Protein AF-A0A967IES5-F1 (afdb_monomer_lite)

Sequence (87 aa):
MVPPGEVSAVPGRGLDGDRFNAANTEREVTLIQSEHIEALASLLDRDSVEPPMLRRNIVVRGINLLALKGRAFRVGEALLEYTGRAE

Structure (mmCIF, N/CA/C/O backbone):
data_AF-A0A967IES5-F1
#
_entry.id   AF-A0A967IES5-F1
#
loop_
_atom_site.group_PDB
_atom_site.id
_atom_site.type_symbol
_atom_site.label_atom_id
_atom_site.label_alt_id
_atom_site.label_comp_id
_atom_site.label_asym_id
_atom_site.label_entity_id
_atom_site.label_seq_id
_atom_site.pdbx_PDB_ins_code
_atom_site.Cartn_x
_atom_site.Cartn_y
_atom_site.Cartn_z
_atom_site.occupancy
_atom_site.B_iso_or_equiv
_atom_site.auth_seq_id
_atom_site.auth_comp_id
_atom_site.auth_asym_id
_atom_site.auth_atom_id
_atom_site.pdbx_PDB_model_num
ATOM 1 N N . MET A 1 1 ? -9.678 15.757 -0.290 1.00 63.81 1 MET A N 1
ATOM 2 C CA . MET A 1 1 ? -9.331 15.206 -1.618 1.00 63.81 1 MET A CA 1
ATOM 3 C C . MET A 1 1 ? -10.024 13.863 -1.725 1.00 63.81 1 MET A C 1
ATOM 5 O O . MET A 1 1 ? -9.897 13.082 -0.793 1.00 63.81 1 MET A O 1
ATOM 9 N N . VAL A 1 2 ? -10.816 13.636 -2.770 1.00 74.81 2 VAL A N 1
ATOM 10 C CA . VAL A 1 2 ? -11.486 12.342 -2.977 1.00 74.81 2 VAL A CA 1
ATOM 11 C C . VAL A 1 2 ? -10.463 11.392 -3.611 1.00 74.81 2 VAL A C 1
ATOM 13 O O . VAL A 1 2 ? -9.837 11.803 -4.590 1.00 74.81 2 VAL A O 1
ATOM 16 N N . PRO A 1 3 ? -10.235 10.182 -3.066 1.00 81.75 3 PRO A N 1
ATOM 17 C CA . PRO A 1 3 ? -9.374 9.196 -3.711 1.00 81.75 3 PRO A CA 1
ATOM 18 C C . PRO A 1 3 ? -9.914 8.862 -5.108 1.00 81.75 3 PRO A C 1
ATOM 20 O O . PRO A 1 3 ? -11.130 8.701 -5.251 1.00 81.75 3 PRO A O 1
ATOM 23 N N . PRO A 1 4 ? -9.061 8.771 -6.138 1.00 89.12 4 PRO A N 1
ATOM 24 C CA . PRO A 1 4 ? -9.527 8.407 -7.465 1.00 89.12 4 PRO A CA 1
ATOM 25 C C . PRO A 1 4 ? -9.993 6.943 -7.479 1.00 89.12 4 PRO A C 1
ATOM 27 O O . PRO A 1 4 ? -9.505 6.120 -6.704 1.00 89.12 4 PRO A O 1
ATOM 30 N N . GLY A 1 5 ? -10.938 6.613 -8.363 1.00 91.62 5 GLY A N 1
ATOM 31 C CA . GLY A 1 5 ? -11.380 5.225 -8.557 1.00 91.62 5 GLY A CA 1
ATOM 32 C C . GLY A 1 5 ? -10.332 4.350 -9.256 1.00 91.62 5 GLY A C 1
ATOM 33 O O . GLY A 1 5 ? -10.336 3.135 -9.088 1.00 91.62 5 GLY A O 1
ATOM 34 N N . GLU A 1 6 ? -9.420 4.974 -10.002 1.00 93.94 6 GLU A N 1
ATOM 35 C CA . GLU A 1 6 ? -8.332 4.329 -10.732 1.00 93.94 6 GLU A CA 1
ATOM 36 C C . GLU A 1 6 ? -7.122 5.264 -10.844 1.00 93.94 6 GLU A C 1
ATOM 38 O O . GLU A 1 6 ? -7.244 6.482 -10.710 1.00 93.94 6 GLU A O 1
ATOM 43 N N . VAL A 1 7 ? -5.943 4.695 -11.086 1.00 95.88 7 VAL A N 1
ATOM 44 C CA . VAL A 1 7 ? -4.699 5.444 -11.291 1.00 95.88 7 VAL A CA 1
ATOM 45 C C . VAL A 1 7 ? -3.723 4.609 -12.116 1.00 95.88 7 VAL A C 1
ATOM 47 O O . VAL A 1 7 ? -3.685 3.384 -11.991 1.00 95.88 7 VAL A O 1
ATOM 50 N N . SER A 1 8 ? -2.924 5.267 -12.956 1.00 96.44 8 SER A N 1
ATOM 51 C CA . SER A 1 8 ? -1.905 4.599 -13.770 1.00 96.44 8 SER A CA 1
ATOM 52 C C . SER A 1 8 ? -0.628 4.362 -12.966 1.00 96.44 8 SER A C 1
ATOM 54 O O . SER A 1 8 ? -0.073 5.303 -12.402 1.00 96.44 8 SER A O 1
ATOM 56 N N . ALA A 1 9 ? -0.137 3.122 -12.949 1.00 96.31 9 ALA A N 1
ATOM 57 C CA . ALA A 1 9 ? 1.190 2.784 -12.438 1.00 96.31 9 ALA A CA 1
ATOM 58 C C . ALA A 1 9 ? 2.211 2.815 -13.583 1.00 96.31 9 ALA A C 1
ATOM 60 O O . ALA A 1 9 ? 2.042 2.129 -14.591 1.00 96.31 9 ALA A O 1
ATOM 61 N N . VAL A 1 10 ? 3.264 3.615 -13.431 1.00 94.94 10 VAL A N 1
ATOM 62 C CA . VAL A 1 10 ? 4.286 3.840 -14.454 1.00 94.94 10 VAL A CA 1
ATOM 63 C C . VAL A 1 10 ? 5.637 3.336 -13.935 1.00 94.94 10 VAL A C 1
ATOM 65 O O . VAL A 1 10 ? 6.167 3.927 -12.989 1.00 94.94 10 VAL A O 1
ATOM 68 N N . PRO A 1 11 ? 6.220 2.288 -14.552 1.00 93.00 11 PRO A N 1
ATOM 69 C CA . PRO A 1 11 ? 7.510 1.744 -14.135 1.00 93.00 11 PRO A CA 1
ATOM 70 C C . PRO A 1 11 ? 8.597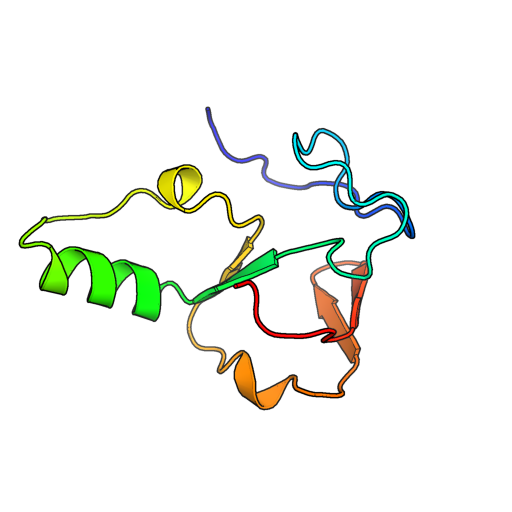 2.820 -14.053 1.00 93.00 11 PRO A C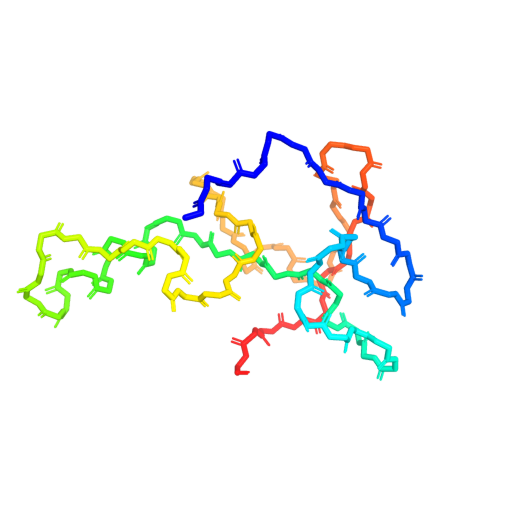 1
ATOM 72 O O . PRO A 1 11 ? 8.731 3.655 -14.952 1.00 93.00 11 PRO A O 1
ATOM 75 N N . GLY A 1 12 ? 9.363 2.816 -12.966 1.00 92.31 12 GLY A N 1
ATOM 76 C CA . GLY A 1 12 ? 10.416 3.791 -12.676 1.00 92.31 12 GLY A CA 1
ATOM 77 C C . GLY A 1 12 ? 9.917 5.181 -12.264 1.00 92.31 12 GLY A C 1
ATOM 78 O O . GLY A 1 12 ? 10.735 6.078 -12.049 1.00 92.31 12 GLY A O 1
ATOM 79 N N . ARG A 1 13 ? 8.595 5.396 -12.179 1.00 92.81 13 ARG A N 1
ATOM 80 C CA . ARG A 1 13 ? 7.983 6.689 -11.819 1.00 92.81 13 ARG A CA 1
ATOM 81 C C . ARG A 1 13 ? 6.966 6.602 -10.684 1.00 92.81 13 ARG A C 1
ATOM 83 O O . ARG A 1 13 ? 6.761 7.615 -10.020 1.00 92.81 13 ARG A O 1
ATOM 90 N N . GLY A 1 14 ? 6.372 5.436 -10.436 1.00 94.69 14 GLY A N 1
ATOM 91 C CA . GLY A 1 14 ? 5.309 5.272 -9.444 1.00 94.69 14 GLY A CA 1
ATOM 92 C C . GLY A 1 14 ? 3.925 5.550 -10.022 1.00 94.69 14 GLY A C 1
ATOM 93 O O . GLY A 1 14 ? 3.667 5.271 -11.193 1.00 94.69 14 GLY A O 1
ATOM 94 N N . LEU A 1 15 ? 3.012 6.064 -9.201 1.00 95.19 15 LEU A N 1
ATOM 95 C CA . LEU A 1 15 ? 1.646 6.362 -9.633 1.00 95.19 15 LEU A CA 1
ATOM 96 C C . LEU A 1 15 ? 1.541 7.748 -10.278 1.00 95.19 15 LEU A C 1
ATOM 98 O O . LEU A 1 15 ? 2.093 8.726 -9.773 1.00 95.19 15 LEU A O 1
ATOM 102 N N . ASP A 1 16 ? 0.799 7.843 -11.381 1.00 94.00 16 ASP A N 1
ATOM 103 C CA . ASP A 1 16 ? 0.552 9.122 -12.040 1.00 94.00 16 ASP A CA 1
ATOM 104 C C . ASP A 1 16 ? -0.227 10.077 -11.122 1.00 94.00 16 ASP A C 1
ATOM 106 O O . ASP A 1 16 ? -1.195 9.693 -10.464 1.00 94.00 16 ASP A O 1
ATOM 110 N N . GLY A 1 17 ? 0.232 11.324 -11.042 1.00 89.44 17 GLY A N 1
ATOM 111 C CA . GLY A 1 17 ? -0.294 12.319 -10.105 1.00 89.44 17 GLY A CA 1
ATOM 112 C C . GLY A 1 17 ? 0.088 12.113 -8.631 1.00 89.44 17 GLY A C 1
ATOM 113 O O . GLY A 1 17 ? -0.330 12.923 -7.798 1.00 89.44 17 GLY A O 1
ATOM 114 N N . ASP A 1 18 ? 0.887 11.096 -8.278 1.00 90.31 18 ASP A N 1
ATOM 115 C CA . ASP A 1 18 ? 1.422 10.983 -6.919 1.00 90.31 18 ASP A CA 1
ATOM 116 C C . ASP A 1 18 ? 2.406 12.125 -6.631 1.00 90.31 18 ASP A C 1
ATOM 118 O O . ASP A 1 18 ? 3.221 12.540 -7.456 1.00 90.31 18 ASP A O 1
ATOM 122 N N . ARG A 1 19 ? 2.329 12.642 -5.406 1.00 86.12 19 ARG A N 1
ATOM 123 C CA . ARG A 1 19 ? 3.245 13.656 -4.887 1.00 86.12 19 ARG A CA 1
ATOM 124 C C . ARG A 1 19 ? 4.652 13.084 -4.712 1.00 86.12 19 ARG A C 1
ATOM 126 O O . ARG A 1 19 ? 5.625 13.837 -4.747 1.00 86.12 19 ARG A O 1
ATOM 133 N N . PHE A 1 20 ? 4.763 11.790 -4.411 1.00 87.44 20 PHE A N 1
ATOM 134 C CA . PHE A 1 20 ? 6.053 11.143 -4.217 1.00 87.44 20 PHE A CA 1
ATOM 135 C C . PHE A 1 20 ? 6.722 10.857 -5.565 1.00 87.44 20 PHE A C 1
ATOM 137 O O . PHE A 1 20 ? 6.173 10.155 -6.405 1.00 87.44 20 PHE A O 1
ATOM 144 N N . ASN A 1 21 ? 7.930 11.388 -5.759 1.00 84.62 21 ASN A N 1
ATOM 145 C CA . ASN A 1 21 ? 8.731 11.073 -6.934 1.00 84.62 21 ASN A CA 1
ATOM 146 C C . ASN A 1 21 ? 9.486 9.762 -6.692 1.00 84.62 21 ASN A C 1
ATOM 148 O O . ASN A 1 21 ? 10.478 9.755 -5.962 1.00 84.62 21 ASN A O 1
ATOM 152 N N . ALA A 1 22 ? 9.025 8.676 -7.312 1.00 88.19 22 ALA A N 1
ATOM 153 C CA . ALA A 1 22 ? 9.662 7.369 -7.188 1.00 88.19 22 ALA A CA 1
ATOM 154 C C . ALA A 1 22 ? 10.875 7.172 -8.118 1.00 88.19 22 ALA A C 1
ATOM 156 O O . ALA A 1 22 ? 11.418 6.070 -8.200 1.00 88.19 22 ALA A O 1
ATOM 157 N N . ALA A 1 23 ? 11.341 8.219 -8.807 1.00 85.50 23 ALA A N 1
ATOM 158 C CA . ALA A 1 23 ? 12.543 8.123 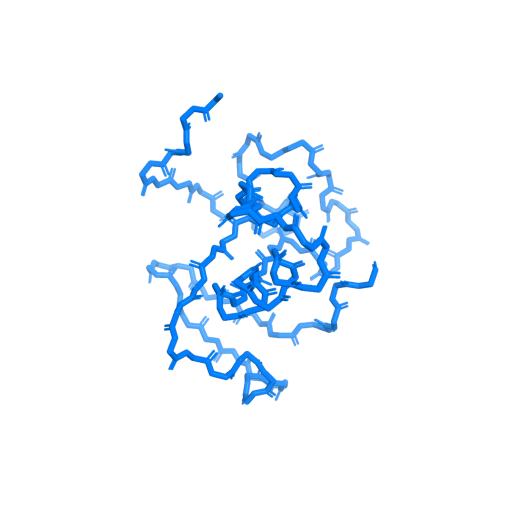-9.624 1.00 85.50 23 ALA A CA 1
ATOM 159 C C . ALA A 1 23 ? 13.739 7.636 -8.789 1.00 85.50 23 ALA A C 1
ATOM 161 O O . ALA A 1 23 ? 14.060 8.201 -7.741 1.00 85.50 23 ALA A O 1
ATOM 162 N N . ASN A 1 24 ? 14.435 6.620 -9.300 1.00 86.06 24 ASN A N 1
ATOM 163 C CA . ASN A 1 24 ? 15.602 5.993 -8.669 1.00 86.06 24 ASN A CA 1
ATOM 164 C C . ASN A 1 24 ? 15.313 5.278 -7.334 1.00 86.06 24 ASN A C 1
ATOM 166 O O . ASN A 1 24 ? 16.225 5.100 -6.526 1.00 86.06 24 ASN A O 1
ATOM 170 N N . THR A 1 25 ? 14.072 4.853 -7.082 1.00 90.25 25 THR A N 1
ATOM 171 C CA . THR A 1 25 ? 13.743 3.985 -5.946 1.00 90.25 25 THR A CA 1
ATOM 172 C C . THR A 1 25 ? 12.863 2.817 -6.369 1.00 90.25 25 THR A C 1
ATOM 174 O O . THR A 1 25 ? 12.048 2.924 -7.273 1.00 90.25 25 THR A O 1
ATOM 177 N N . GLU A 1 26 ? 12.998 1.701 -5.659 1.00 90.19 26 GLU A N 1
ATOM 178 C CA . GLU A 1 26 ? 12.132 0.525 -5.781 1.00 90.19 26 GLU A CA 1
ATOM 179 C C . GLU A 1 26 ? 10.773 0.710 -5.069 1.00 90.19 26 GLU A C 1
ATOM 181 O O . GLU A 1 26 ? 9.925 -0.183 -5.062 1.00 90.19 26 GLU A O 1
ATOM 186 N N . ARG A 1 27 ? 10.553 1.859 -4.412 1.00 92.25 27 ARG A N 1
ATOM 187 C CA . ARG A 1 27 ? 9.316 2.190 -3.685 1.00 92.25 27 ARG A CA 1
ATOM 188 C C . ARG A 1 27 ? 8.358 2.992 -4.560 1.00 92.25 27 ARG A C 1
ATOM 190 O O . ARG A 1 27 ? 8.038 4.138 -4.263 1.00 92.25 27 ARG A O 1
ATOM 197 N N . GLU A 1 28 ? 7.908 2.367 -5.638 1.00 95.06 28 GLU A N 1
ATOM 198 C CA . GLU A 1 28 ? 7.008 2.980 -6.621 1.00 95.06 28 GLU A CA 1
ATOM 199 C C . GLU A 1 28 ? 5.551 3.063 -6.154 1.00 95.06 28 GLU A C 1
ATOM 201 O O . GLU A 1 28 ? 4.849 4.022 -6.471 1.00 95.06 28 GLU A O 1
ATOM 206 N N . VAL A 1 29 ? 5.094 2.064 -5.393 1.00 95.25 29 VAL A N 1
ATOM 207 C CA . VAL A 1 29 ? 3.722 1.968 -4.882 1.00 95.25 29 VAL A CA 1
ATOM 208 C C . VAL A 1 29 ? 3.755 1.445 -3.449 1.00 95.25 29 VAL A C 1
ATOM 210 O O . VAL A 1 29 ? 4.477 0.500 -3.133 1.00 95.25 29 VAL A O 1
ATOM 213 N N . THR A 1 30 ? 2.951 2.037 -2.566 1.00 95.12 30 THR A N 1
ATOM 214 C CA . THR A 1 30 ? 2.837 1.630 -1.160 1.00 95.12 30 THR A CA 1
ATOM 215 C C . THR A 1 30 ? 1.446 1.108 -0.822 1.00 95.12 30 THR A C 1
ATOM 217 O O . THR A 1 30 ? 0.427 1.711 -1.163 1.00 95.12 30 THR A O 1
ATOM 220 N N . LEU A 1 31 ? 1.410 -0.019 -0.111 1.00 95.75 31 LEU A N 1
ATOM 221 C CA . LEU A 1 31 ? 0.187 -0.658 0.368 1.00 95.75 31 LEU A CA 1
ATOM 222 C C . LEU A 1 31 ? 0.125 -0.591 1.899 1.00 95.75 31 LEU A C 1
ATOM 224 O O . LEU A 1 31 ? 1.154 -0.642 2.577 1.00 95.75 31 LEU A O 1
ATOM 228 N N . ILE A 1 32 ? -1.084 -0.521 2.448 1.00 96.25 32 ILE A N 1
ATOM 229 C CA . ILE A 1 32 ? -1.348 -0.637 3.884 1.00 96.25 32 ILE A CA 1
ATOM 230 C C . ILE A 1 32 ? -2.610 -1.453 4.140 1.00 96.25 32 ILE A C 1
ATOM 232 O O . ILE A 1 32 ? -3.570 -1.386 3.381 1.00 96.25 32 ILE A O 1
ATOM 236 N N . GLN A 1 33 ? -2.607 -2.229 5.218 1.00 96.56 33 GLN A N 1
ATOM 237 C CA . GLN A 1 33 ? -3.774 -2.986 5.659 1.00 96.56 33 GLN A CA 1
ATOM 238 C C . GLN A 1 33 ? -4.722 -2.091 6.457 1.00 96.56 33 GLN A C 1
ATOM 240 O O . GLN A 1 33 ? -4.274 -1.387 7.364 1.00 96.56 33 GLN A O 1
ATOM 245 N N . SER A 1 34 ? -6.022 -2.148 6.169 1.00 96.88 34 SER A N 1
ATOM 246 C CA . SER A 1 34 ? -7.049 -1.436 6.936 1.00 96.88 34 SER A CA 1
ATOM 247 C C . SER A 1 34 ? -7.038 -1.832 8.409 1.00 96.88 34 SER A C 1
ATOM 249 O O . SER A 1 34 ? -7.227 -0.981 9.268 1.00 96.88 34 SER A O 1
ATOM 251 N N . GLU A 1 35 ? -6.713 -3.089 8.707 1.00 96.94 35 GLU A N 1
ATOM 252 C CA . GLU A 1 35 ? -6.593 -3.615 10.065 1.00 96.94 35 GLU A CA 1
ATOM 253 C C . GLU A 1 35 ? -5.502 -2.875 10.859 1.00 96.94 35 GLU A C 1
ATOM 255 O O . GLU A 1 35 ? -5.646 -2.650 12.057 1.00 96.94 35 GLU A O 1
ATOM 260 N N . HIS A 1 36 ? -4.426 -2.427 10.197 1.00 95.69 36 HIS A N 1
ATOM 261 C CA . HIS A 1 36 ? -3.400 -1.602 10.842 1.00 95.69 36 HIS A CA 1
ATOM 262 C C . HIS A 1 36 ? -3.871 -0.162 11.075 1.00 95.69 36 HIS A C 1
ATOM 264 O O . HIS A 1 36 ? -3.459 0.456 12.053 1.00 95.69 36 HIS A O 1
ATOM 270 N N . ILE A 1 37 ? -4.726 0.378 10.201 1.00 96.56 37 ILE A N 1
ATOM 271 C CA . ILE A 1 37 ? -5.318 1.714 10.373 1.00 96.56 37 ILE A CA 1
ATOM 272 C C . ILE A 1 37 ? -6.283 1.704 11.564 1.00 96.56 37 ILE A C 1
ATOM 274 O O . ILE A 1 37 ? -6.226 2.591 12.411 1.00 96.56 37 ILE A O 1
ATOM 278 N N . GLU A 1 38 ? -7.123 0.673 11.654 1.00 96.94 38 GLU A N 1
ATOM 279 C CA . GLU A 1 38 ? -8.059 0.452 12.761 1.00 96.94 38 GLU A CA 1
ATOM 280 C C . GLU A 1 38 ? -7.309 0.263 14.091 1.00 96.94 38 GLU A C 1
ATOM 282 O O . GLU A 1 38 ? -7.623 0.926 15.081 1.00 96.94 38 GLU A O 1
ATOM 287 N N . ALA A 1 39 ? -6.252 -0.559 14.105 1.00 96.88 39 ALA A N 1
ATOM 288 C CA . ALA A 1 39 ? -5.400 -0.726 15.281 1.00 96.88 39 ALA A CA 1
ATOM 289 C C . ALA A 1 39 ? -4.725 0.590 15.703 1.00 96.88 39 ALA A C 1
ATOM 291 O O . ALA A 1 39 ? -4.682 0.907 16.890 1.00 96.88 39 ALA A O 1
ATOM 292 N N . LEU A 1 40 ? -4.228 1.381 14.746 1.00 96.38 40 LEU A N 1
ATOM 293 C CA . LEU A 1 40 ? -3.635 2.689 15.023 1.00 96.38 40 LEU A CA 1
ATOM 294 C C . LEU A 1 40 ? -4.653 3.661 15.634 1.00 96.38 40 LEU A C 1
ATOM 296 O O . LEU A 1 40 ? -4.310 4.363 16.580 1.00 96.38 40 LEU A O 1
ATOM 300 N N . ALA A 1 41 ? -5.888 3.703 15.125 1.00 97.38 41 ALA A N 1
ATOM 301 C CA . ALA A 1 41 ? -6.947 4.543 15.685 1.00 97.38 41 ALA A CA 1
ATOM 302 C C . ALA A 1 41 ? -7.225 4.184 17.153 1.00 97.38 41 ALA A C 1
ATOM 304 O O . ALA A 1 41 ? -7.206 5.064 18.012 1.00 97.38 41 ALA A O 1
ATOM 305 N N . SER A 1 42 ? -7.347 2.886 17.449 1.00 97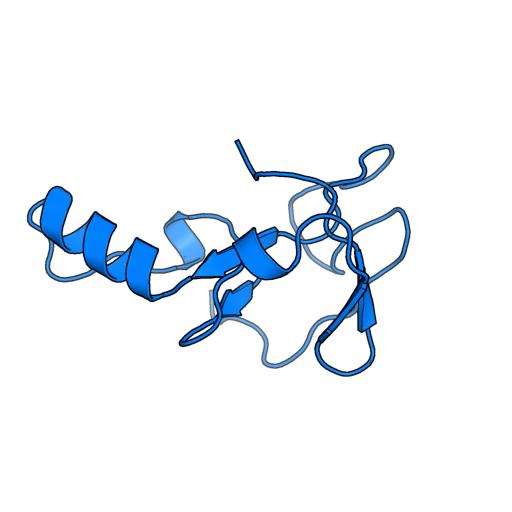.44 42 SER A N 1
ATOM 306 C CA . SER A 1 42 ? -7.524 2.392 18.818 1.00 97.44 42 SER A CA 1
ATOM 307 C C . SER A 1 42 ? -6.348 2.749 19.735 1.00 97.44 42 SER A C 1
ATOM 309 O O . SER A 1 42 ? -6.571 3.198 20.855 1.00 97.44 42 SER A O 1
ATOM 311 N N . LEU A 1 43 ? -5.103 2.602 19.269 1.00 97.81 43 LEU A N 1
ATOM 312 C CA . LEU A 1 43 ? -3.907 2.949 20.052 1.00 97.81 43 LEU A CA 1
ATOM 313 C C . LEU A 1 43 ? -3.782 4.452 20.335 1.00 97.81 43 LEU A C 1
ATOM 315 O O . LEU A 1 43 ? -3.137 4.840 21.306 1.00 97.81 43 LEU A O 1
ATOM 319 N N . LEU A 1 44 ? -4.360 5.291 19.477 1.00 96.94 44 LEU A N 1
ATOM 320 C CA . LEU A 1 44 ? -4.348 6.746 19.614 1.00 96.94 44 LEU A CA 1
ATOM 321 C C . LEU A 1 44 ? -5.562 7.295 20.373 1.00 96.94 44 LEU A C 1
ATOM 323 O O . LEU A 1 44 ? -5.675 8.516 20.470 1.00 96.94 44 LEU A O 1
ATOM 327 N N . ASP A 1 45 ? -6.449 6.428 20.871 1.00 97.00 45 ASP A N 1
ATOM 328 C CA . ASP A 1 45 ? -7.731 6.805 21.481 1.00 97.00 45 ASP A CA 1
ATOM 329 C C . ASP A 1 45 ? -8.558 7.724 20.561 1.00 97.00 45 ASP A C 1
ATOM 331 O O . ASP A 1 45 ? -9.011 8.809 20.926 1.00 97.00 45 ASP A O 1
ATOM 335 N N . ARG A 1 46 ? -8.674 7.316 19.290 1.00 96.62 46 ARG A N 1
ATOM 336 C CA . ARG A 1 46 ? -9.449 8.013 18.258 1.00 96.62 46 ARG A CA 1
ATOM 337 C C . ARG A 1 46 ? -10.477 7.081 17.645 1.00 96.62 46 ARG A C 1
ATOM 339 O O . ARG A 1 46 ? -10.177 5.924 17.366 1.00 96.62 46 ARG A O 1
ATOM 346 N N . ASP A 1 47 ? -11.634 7.640 17.299 1.00 95.19 47 ASP A N 1
ATOM 347 C CA . ASP A 1 47 ? -12.687 6.906 16.588 1.00 95.19 47 ASP A CA 1
ATOM 348 C C . ASP A 1 47 ? -12.222 6.401 15.217 1.00 95.19 47 ASP A C 1
ATOM 350 O O . ASP A 1 47 ? -12.619 5.330 14.761 1.00 95.19 47 ASP A O 1
ATOM 354 N N . SER A 1 48 ? -11.382 7.179 14.527 1.00 95.25 48 SER A N 1
ATOM 355 C CA . SER A 1 48 ? -10.840 6.800 13.224 1.00 95.25 48 SER A CA 1
ATOM 356 C C . SER A 1 48 ? -9.538 7.527 12.891 1.00 95.25 48 SER A C 1
ATOM 358 O O . SER A 1 48 ? -9.208 8.580 13.444 1.00 95.25 48 SER A O 1
ATOM 360 N N . VAL A 1 49 ? -8.792 6.947 11.951 1.00 96.12 49 VAL A N 1
ATOM 361 C CA . VAL A 1 49 ? -7.669 7.588 11.263 1.00 96.12 49 VAL A CA 1
ATOM 362 C C . VAL A 1 49 ? -7.980 7.555 9.777 1.00 96.12 49 VAL A C 1
ATOM 364 O O . VAL A 1 49 ? -8.144 6.482 9.195 1.00 96.12 49 VAL A O 1
ATOM 367 N N . GLU A 1 50 ? -8.066 8.726 9.151 1.00 92.81 50 GLU A N 1
ATOM 368 C CA . GLU A 1 50 ? -8.345 8.784 7.723 1.00 92.81 50 GLU A CA 1
ATOM 369 C C . GLU A 1 50 ? -7.135 8.273 6.919 1.00 92.81 50 GLU A C 1
ATOM 371 O O . GLU A 1 50 ? -6.015 8.757 7.123 1.00 92.81 50 GLU A O 1
ATOM 376 N N . PRO A 1 51 ? -7.319 7.346 5.959 1.00 91.69 51 PRO A N 1
ATOM 377 C CA . PRO A 1 51 ? -6.214 6.805 5.169 1.00 91.69 51 PRO A CA 1
ATOM 378 C C . PRO A 1 51 ? -5.296 7.844 4.499 1.00 91.69 51 PRO A C 1
ATOM 380 O O . PRO A 1 51 ? -4.077 7.636 4.519 1.00 91.69 51 PRO A O 1
ATOM 383 N N . PRO A 1 52 ? -5.797 8.985 3.969 1.00 89.62 52 PRO A N 1
ATOM 384 C CA . PRO A 1 52 ? -4.938 10.030 3.409 1.00 89.62 52 PRO A CA 1
ATOM 385 C C . PRO A 1 52 ? -3.879 10.570 4.384 1.00 89.62 52 PRO A C 1
ATOM 387 O O . PRO A 1 52 ? -2.813 10.999 3.942 1.00 89.62 52 PRO A O 1
ATOM 390 N N . MET A 1 53 ? -4.112 10.501 5.703 1.00 91.62 53 MET A N 1
ATOM 391 C CA . MET A 1 53 ? -3.137 10.924 6.720 1.00 91.62 53 MET A CA 1
ATOM 392 C C . MET A 1 53 ? -1.873 10.056 6.720 1.00 91.62 53 MET A C 1
ATOM 394 O O . MET A 1 53 ? -0.794 10.525 7.078 1.00 91.62 53 MET A O 1
ATOM 398 N N . LEU A 1 54 ? -1.994 8.795 6.299 1.00 92.00 54 LEU A N 1
ATOM 399 C CA . LEU A 1 54 ? -0.907 7.816 6.317 1.00 92.00 54 LEU A CA 1
ATOM 400 C C . LEU A 1 54 ? -0.043 7.872 5.053 1.00 92.00 54 LEU A C 1
ATOM 402 O O . LEU A 1 54 ? 1.018 7.249 5.01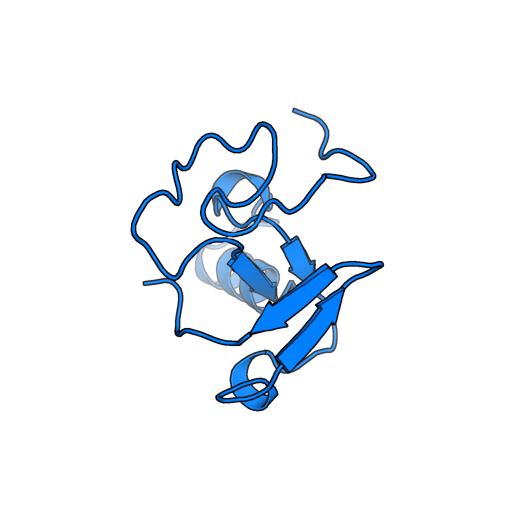4 1.00 92.00 54 LEU A O 1
ATOM 406 N N . ARG A 1 55 ? -0.475 8.636 4.035 1.00 90.81 55 ARG A N 1
ATOM 407 C CA . ARG A 1 55 ? 0.226 8.829 2.752 1.00 90.81 55 ARG A CA 1
ATOM 408 C C . ARG A 1 55 ? 0.648 7.503 2.106 1.00 90.81 55 ARG A C 1
ATOM 410 O O . ARG A 1 55 ? 1.759 7.376 1.596 1.00 90.81 55 ARG A O 1
ATOM 417 N N . ARG A 1 56 ? -0.237 6.508 2.184 1.00 93.75 56 ARG A N 1
ATOM 418 C CA . ARG A 1 56 ? -0.117 5.221 1.490 1.00 93.75 56 ARG A CA 1
ATOM 419 C C . ARG A 1 56 ? -1.007 5.248 0.263 1.00 93.75 56 ARG A C 1
ATOM 421 O O . ARG A 1 56 ? -2.076 5.852 0.312 1.00 93.75 56 ARG A O 1
ATOM 428 N N . ASN A 1 57 ? -0.565 4.620 -0.819 1.00 94.44 57 ASN A N 1
ATOM 429 C CA . ASN A 1 57 ? -1.292 4.699 -2.081 1.00 94.44 57 ASN A CA 1
ATOM 430 C C . ASN A 1 57 ? -2.552 3.830 -2.065 1.00 94.44 57 ASN A C 1
ATOM 432 O O . ASN A 1 57 ? -3.603 4.269 -2.519 1.00 94.44 57 ASN A O 1
ATOM 436 N N . ILE A 1 58 ? -2.449 2.606 -1.538 1.00 94.81 58 ILE A N 1
ATOM 437 C CA . ILE A 1 58 ? -3.526 1.614 -1.600 1.00 94.81 58 ILE A CA 1
ATOM 438 C C . ILE A 1 58 ? -3.806 1.059 -0.204 1.00 94.81 58 ILE A C 1
ATOM 440 O O . ILE A 1 58 ? -2.906 0.557 0.472 1.00 94.81 58 ILE A O 1
ATOM 444 N N . VAL A 1 59 ? -5.072 1.107 0.209 1.00 95.50 59 VAL A N 1
ATOM 445 C CA . VAL A 1 59 ? -5.561 0.397 1.396 1.00 95.50 59 VAL A CA 1
ATOM 446 C C . VAL A 1 59 ? -6.131 -0.948 0.960 1.00 95.50 59 VAL A C 1
ATOM 448 O O . VAL A 1 59 ? -6.981 -1.003 0.076 1.00 95.50 59 VAL A O 1
ATOM 451 N N . VAL A 1 60 ? -5.682 -2.029 1.589 1.00 95.94 60 VAL A N 1
ATOM 452 C CA . VAL A 1 60 ? -6.193 -3.390 1.375 1.00 95.94 60 VAL A CA 1
ATOM 453 C C . VAL A 1 60 ? -6.840 -3.919 2.652 1.00 95.94 60 VAL A C 1
ATOM 455 O O . VAL A 1 60 ? -6.523 -3.451 3.742 1.00 95.94 60 VAL A O 1
ATOM 458 N N . ARG A 1 61 ? -7.712 -4.919 2.530 1.00 97.06 61 ARG A N 1
ATOM 459 C CA . ARG A 1 61 ? -8.364 -5.595 3.661 1.00 97.06 61 ARG A CA 1
ATOM 460 C C . ARG A 1 61 ? -8.298 -7.105 3.469 1.00 97.06 61 ARG A C 1
ATOM 462 O O . ARG A 1 61 ? -8.417 -7.578 2.341 1.00 97.06 61 ARG A O 1
ATOM 469 N N . GLY A 1 62 ? -8.114 -7.858 4.550 1.00 96.25 62 GLY A N 1
ATOM 470 C CA . GLY A 1 62 ? -8.161 -9.324 4.537 1.00 96.25 62 GLY A CA 1
ATOM 471 C C . GLY A 1 62 ? -6.966 -10.015 3.870 1.00 96.25 62 GLY A C 1
ATOM 472 O O . GLY A 1 62 ? -7.005 -11.223 3.651 1.00 96.25 62 GLY A O 1
ATOM 473 N N . ILE A 1 63 ? -5.899 -9.277 3.550 1.00 94.38 63 ILE A N 1
ATOM 474 C CA . ILE A 1 63 ? -4.686 -9.812 2.917 1.00 94.38 63 ILE A CA 1
ATOM 475 C C . ILE A 1 63 ? -3.495 -9.575 3.840 1.00 94.38 63 ILE A C 1
ATOM 477 O O . ILE A 1 63 ? -3.209 -8.439 4.206 1.00 94.38 63 ILE A O 1
ATOM 481 N N . ASN A 1 64 ? -2.749 -10.636 4.158 1.00 93.69 64 ASN A N 1
ATOM 482 C CA . ASN A 1 64 ? -1.469 -10.514 4.852 1.00 93.69 64 ASN A CA 1
ATOM 483 C C . ASN A 1 64 ? -0.387 -10.009 3.882 1.00 93.69 64 ASN A C 1
ATOM 485 O O . ASN A 1 64 ? 0.180 -10.794 3.120 1.00 93.69 64 ASN A O 1
ATOM 489 N N . LEU A 1 65 ? -0.062 -8.714 3.935 1.00 95.19 65 LEU A N 1
ATOM 490 C CA . LEU A 1 65 ? 0.946 -8.115 3.051 1.00 95.19 65 LEU A CA 1
ATOM 491 C C . LEU A 1 65 ? 2.346 -8.721 3.241 1.00 95.19 65 LEU A C 1
ATOM 493 O O . LEU A 1 65 ? 3.116 -8.781 2.285 1.00 95.19 65 LEU A O 1
ATOM 497 N N . LEU A 1 66 ? 2.682 -9.229 4.433 1.00 94.38 66 LEU A N 1
ATOM 498 C CA . LEU A 1 66 ? 3.974 -9.890 4.661 1.00 94.38 66 LEU A CA 1
ATOM 499 C C . LEU A 1 66 ? 4.091 -11.223 3.910 1.00 94.38 66 LEU A C 1
ATOM 501 O O . LEU A 1 66 ? 5.206 -11.648 3.609 1.00 94.38 66 LEU A O 1
ATOM 505 N N . ALA A 1 67 ? 2.972 -11.866 3.562 1.00 95.25 67 ALA A N 1
ATOM 506 C CA . ALA A 1 67 ? 2.976 -13.091 2.762 1.00 95.25 67 ALA A CA 1
ATOM 507 C C . ALA A 1 67 ? 3.390 -12.847 1.296 1.00 95.25 67 ALA A C 1
ATOM 509 O O . ALA A 1 67 ? 3.758 -13.792 0.596 1.00 95.25 67 ALA A O 1
ATOM 510 N N . LEU A 1 68 ? 3.375 -11.587 0.843 1.00 95.00 68 LEU A N 1
ATOM 511 C CA . LEU A 1 68 ? 3.820 -11.176 -0.491 1.00 95.00 68 LEU A CA 1
ATOM 512 C C . LEU A 1 68 ? 5.342 -10.997 -0.584 1.00 95.00 68 LEU A C 1
ATOM 514 O O . LEU A 1 68 ? 5.855 -10.736 -1.669 1.00 95.00 68 LEU A O 1
ATOM 518 N N . LYS A 1 69 ? 6.083 -11.140 0.524 1.00 95.44 69 LYS A N 1
ATOM 519 C CA . LYS A 1 69 ? 7.537 -10.944 0.545 1.00 95.44 69 LYS A CA 1
ATOM 520 C C . LYS A 1 69 ? 8.240 -11.819 -0.500 1.00 95.44 69 LYS A C 1
ATOM 522 O O . LYS A 1 69 ? 8.110 -13.042 -0.471 1.00 95.44 69 LYS A O 1
ATOM 527 N N . GLY A 1 70 ? 9.014 -11.179 -1.381 1.00 94.00 70 GLY A N 1
ATOM 528 C CA . GLY A 1 70 ? 9.754 -11.844 -2.459 1.00 94.00 70 GLY A CA 1
ATOM 529 C C . GLY A 1 70 ? 8.864 -12.411 -3.568 1.00 94.00 70 GLY A C 1
ATOM 530 O O . GLY A 1 70 ? 9.274 -13.339 -4.261 1.00 94.00 70 GLY A O 1
ATOM 531 N N . ARG A 1 71 ? 7.625 -11.921 -3.698 1.00 96.19 71 ARG A N 1
ATOM 532 C CA . ARG A 1 71 ? 6.680 -12.340 -4.737 1.00 96.19 71 ARG A CA 1
ATOM 533 C C . ARG A 1 71 ? 6.260 -11.149 -5.587 1.00 96.19 71 ARG A C 1
ATOM 535 O O . ARG A 1 71 ? 6.097 -10.038 -5.082 1.00 96.19 71 ARG A O 1
ATOM 542 N N . ALA A 1 72 ? 5.996 -11.436 -6.857 1.00 97.06 72 ALA A N 1
ATOM 543 C CA . ALA A 1 72 ? 5.206 -10.568 -7.711 1.00 97.06 72 ALA A CA 1
ATOM 544 C C . ALA A 1 72 ? 3.711 -10.877 -7.537 1.00 97.06 72 ALA A C 1
ATOM 546 O O . ALA A 1 72 ? 3.319 -12.031 -7.336 1.00 97.06 72 ALA A O 1
ATOM 547 N N . PHE A 1 73 ? 2.871 -9.853 -7.605 1.00 96.88 73 PHE A N 1
ATOM 548 C CA . PHE A 1 73 ? 1.423 -9.958 -7.450 1.00 96.88 73 PHE A CA 1
ATOM 549 C C . PHE A 1 73 ? 0.719 -8.909 -8.311 1.00 96.88 73 PHE A C 1
ATOM 551 O O . PHE A 1 73 ? 1.302 -7.893 -8.678 1.00 96.88 73 PHE A O 1
ATOM 558 N N . ARG A 1 74 ? -0.540 -9.167 -8.670 1.00 97.00 74 ARG A N 1
ATOM 559 C CA . ARG A 1 74 ? -1.322 -8.271 -9.530 1.00 97.00 74 ARG A CA 1
ATOM 560 C C . ARG A 1 74 ? -2.292 -7.419 -8.721 1.00 97.00 74 ARG A C 1
ATOM 562 O O . ARG A 1 74 ? -2.941 -7.929 -7.810 1.00 97.00 74 ARG A O 1
ATOM 569 N N . VAL A 1 75 ? -2.425 -6.153 -9.108 1.00 95.62 75 VAL A N 1
ATOM 570 C CA . VAL A 1 75 ? -3.471 -5.232 -8.644 1.00 95.62 75 VAL A CA 1
ATOM 571 C C . VAL A 1 75 ? -4.081 -4.576 -9.877 1.00 95.62 75 VAL A C 1
ATOM 573 O O . VAL A 1 75 ? -3.425 -3.785 -10.551 1.00 95.62 75 VAL A O 1
ATOM 576 N N . GLY A 1 76 ? -5.319 -4.949 -10.209 1.00 95.06 76 GLY A N 1
ATOM 577 C CA . GLY A 1 76 ? -5.897 -4.612 -11.510 1.00 95.06 76 GLY A CA 1
ATOM 578 C C . GLY A 1 76 ? -5.017 -5.147 -12.645 1.00 95.06 76 GLY A C 1
ATOM 579 O O . GLY A 1 76 ? -4.701 -6.339 -12.692 1.00 95.06 76 GLY A O 1
ATOM 580 N N . GLU A 1 77 ? -4.588 -4.255 -13.533 1.00 96.31 77 GLU A N 1
ATOM 581 C CA . GLU A 1 77 ? -3.712 -4.584 -14.664 1.00 96.31 77 GLU A CA 1
ATOM 582 C C . GLU A 1 77 ? -2.215 -4.534 -14.316 1.00 96.31 77 GLU A C 1
ATOM 584 O O . GLU A 1 77 ? -1.400 -5.131 -15.023 1.00 96.31 77 GLU A O 1
ATOM 589 N N . ALA A 1 78 ? -1.847 -3.884 -13.208 1.00 97.12 78 ALA A N 1
ATOM 590 C CA . ALA A 1 78 ? -0.458 -3.712 -12.803 1.00 97.12 78 ALA A CA 1
ATOM 591 C C . ALA A 1 78 ? 0.111 -4.992 -12.171 1.00 97.12 78 ALA A C 1
ATOM 593 O O . ALA A 1 78 ? -0.517 -5.616 -11.310 1.00 97.12 78 ALA A O 1
ATOM 594 N N . LEU A 1 79 ? 1.331 -5.360 -12.573 1.00 97.44 79 LEU A N 1
ATOM 595 C CA . LEU A 1 79 ? 2.151 -6.365 -11.899 1.00 97.44 79 LEU A CA 1
ATOM 596 C C . LEU A 1 79 ? 3.134 -5.640 -10.977 1.00 97.44 79 LEU A C 1
ATOM 598 O O . LEU A 1 79 ? 3.965 -4.871 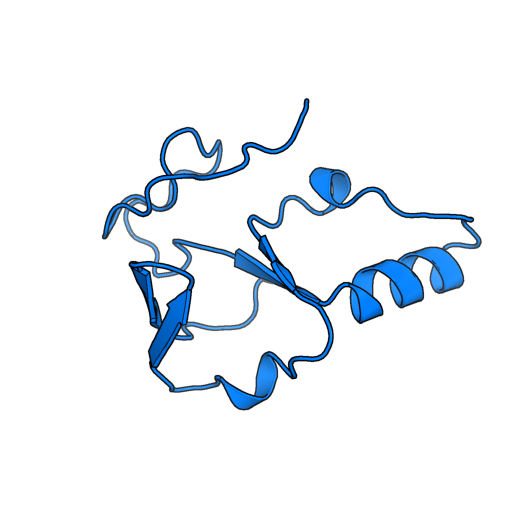-11.449 1.00 97.44 79 LEU A O 1
ATOM 602 N N . LEU A 1 80 ? 3.022 -5.884 -9.676 1.00 96.75 80 LEU A N 1
ATOM 603 C CA . LEU A 1 80 ? 3.862 -5.289 -8.642 1.00 96.75 80 LEU A CA 1
ATOM 604 C C . LEU A 1 80 ? 4.791 -6.347 -8.052 1.00 96.75 80 LEU A C 1
ATOM 606 O O . LEU A 1 80 ? 4.439 -7.525 -8.003 1.00 96.75 80 LEU A O 1
ATOM 610 N N . GLU A 1 81 ? 5.942 -5.920 -7.549 1.00 96.44 81 GLU A N 1
ATOM 611 C CA . GLU A 1 81 ? 6.869 -6.754 -6.788 1.00 96.44 81 GLU A CA 1
ATOM 612 C C . GLU A 1 81 ? 7.010 -6.211 -5.365 1.00 96.44 81 GLU A C 1
ATOM 614 O O . GLU A 1 81 ? 7.049 -5.001 -5.141 1.00 96.44 81 GLU A O 1
ATOM 619 N N . TYR A 1 82 ? 7.068 -7.103 -4.376 1.00 96.19 82 TYR A N 1
ATOM 620 C CA . TYR A 1 82 ? 7.399 -6.694 -3.017 1.00 96.19 82 TYR A CA 1
ATOM 621 C C . TYR A 1 82 ? 8.882 -6.321 -2.923 1.00 96.19 82 TYR A C 1
ATOM 623 O O . TYR A 1 82 ? 9.741 -7.196 -3.018 1.00 96.19 82 TYR A O 1
ATOM 631 N N . THR A 1 83 ? 9.171 -5.057 -2.623 1.00 94.56 83 THR A N 1
ATOM 632 C CA . THR A 1 83 ? 10.550 -4.549 -2.499 1.00 94.56 83 THR A CA 1
ATOM 633 C C . THR A 1 83 ? 10.968 -4.310 -1.047 1.00 94.56 83 THR A C 1
ATOM 635 O O . THR A 1 83 ? 12.148 -4.341 -0.709 1.00 94.56 83 THR A O 1
ATOM 638 N N . GLY A 1 84 ? 10.020 -4.160 -0.118 1.00 93.69 84 GLY A N 1
ATOM 639 C CA . GLY A 1 84 ? 10.352 -3.977 1.292 1.00 93.69 84 GLY A CA 1
ATOM 640 C C . GLY A 1 84 ? 9.215 -3.436 2.142 1.00 93.69 84 GLY A C 1
ATOM 641 O O . GLY A 1 84 ? 8.097 -3.217 1.679 1.00 93.69 84 GLY A O 1
ATOM 642 N N . ARG A 1 85 ? 9.525 -3.203 3.421 1.00 90.62 85 ARG A N 1
ATOM 643 C CA . ARG A 1 85 ? 8.646 -2.437 4.306 1.00 90.62 85 ARG A CA 1
ATOM 644 C C . ARG A 1 85 ? 8.780 -0.950 3.993 1.00 90.62 85 ARG A C 1
ATOM 646 O O . ARG A 1 85 ? 9.865 -0.461 3.664 1.00 90.62 85 ARG A O 1
ATOM 653 N N . ALA A 1 86 ? 7.664 -0.244 4.107 1.00 81.06 86 ALA A N 1
ATOM 654 C CA . ALA A 1 86 ? 7.629 1.199 3.965 1.00 81.06 86 ALA A CA 1
ATOM 655 C C . ALA A 1 86 ? 7.882 1.844 5.337 1.00 81.06 86 ALA A C 1
ATOM 657 O O . ALA A 1 86 ? 6.938 2.096 6.088 1.00 81.06 86 ALA A O 1
ATOM 658 N N . GLU A 1 87 ? 9.160 2.034 5.655 1.00 70.12 87 GLU A N 1
ATOM 659 C CA . GLU A 1 87 ? 9.663 2.706 6.865 1.00 70.12 87 GLU A CA 1
ATOM 660 C C . GLU A 1 87 ? 9.743 4.224 6.679 1.00 70.12 87 GLU A C 1
ATOM 662 O O . GLU A 1 87 ? 10.072 4.659 5.547 1.00 70.12 87 GLU A O 1
#

Foldseek 3Di:
DDQDPDWDQDPQAATPPQPDGSHPHLPRAFEDEVVVQVVVCVVVVHPGDDPVVVSHNYYDYPDDPVVQAQHWDDDPPDIHHDPDDDD

Radius of gyration: 13.63 Å; chains: 1; bounding box: 28×28×36 Å

Secondary structure (DSSP, 8-state):
-PPPS---EETTTEETT-SS--TT-S-S--EEEHHHHHHHHHHTT-S---GGGGT-SEEESS--GGGGTT-EEEETTEEEE------

pLDDT: mean 93.02, std 5.74, range [63.81, 97.81]